Protein AF-A0A3B8UDR1-F1 (afdb_monomer_lite)

Secondary structure (DSSP, 8-state):
--THHHHHHHHHHHHHHHHTS----TT--S---TTGGGEEEE--SSHHHHHHHHHHHHHTT--TTSPPSEEEE-------------

pLDDT: mean 80.57, std 15.19, range [47.91, 97.31]

Sequence (86 aa):
MMPGGRRLLLALAGTVLLSGCGFTPLYGEAGVSGALSRIAVTTPDGRLGYRLREQLEDAFGRDGAQAPLYRLATEVEHKRRPLGRR

Radius of gyration: 23.84 Å; chains: 1; bounding box: 53×44×68 Å

Foldseek 3Di:
DDPVPVVVVVVVVVVVVVVPPPCQPPPDHDPLPVLLLQEQEAADDDDVRVVVRVVSNVVNVHDPVDHHPHYHYDDDDDDDDDPDDD

Structure (mmCIF, N/CA/C/O backbone):
data_AF-A0A3B8UDR1-F1
#
_entry.id   AF-A0A3B8UDR1-F1
#
loop_
_atom_site.group_PDB
_atom_site.id
_atom_site.type_symbol
_atom_site.label_atom_id
_atom_site.label_alt_id
_atom_site.label_comp_id
_atom_site.label_asym_id
_atom_site.label_entity_id
_atom_site.label_seq_id
_atom_site.pdbx_PDB_ins_code
_atom_site.Cartn_x
_atom_site.Cartn_y
_atom_site.Cartn_z
_atom_site.occupancy
_atom_site.B_iso_or_equiv
_atom_site.auth_seq_id
_atom_site.auth_comp_id
_atom_site.auth_asym_id
_atom_site.auth_atom_id
_atom_site.pdbx_PDB_model_num
ATOM 1 N N . MET A 1 1 ? 36.306 8.272 -48.727 1.00 47.91 1 MET A N 1
ATOM 2 C CA . MET A 1 1 ? 36.714 7.661 -47.442 1.00 47.91 1 MET A CA 1
ATOM 3 C C . MET A 1 1 ? 36.025 8.431 -46.314 1.00 47.91 1 MET A C 1
ATOM 5 O O . MET A 1 1 ? 36.522 9.470 -45.905 1.00 47.91 1 MET A O 1
ATOM 9 N N . MET A 1 2 ? 34.809 8.038 -45.917 1.00 54.03 2 MET A N 1
ATOM 10 C CA . MET A 1 2 ? 34.010 8.820 -44.961 1.00 54.03 2 MET A CA 1
ATOM 11 C C . MET A 1 2 ? 34.537 8.625 -43.526 1.00 54.03 2 MET A C 1
ATOM 13 O O . MET A 1 2 ? 34.508 7.499 -43.034 1.00 54.03 2 MET A O 1
ATOM 17 N N . PRO A 1 3 ? 34.961 9.680 -42.804 1.00 55.41 3 PRO A N 1
ATOM 18 C CA . PRO A 1 3 ? 35.461 9.583 -41.425 1.00 55.41 3 PRO A CA 1
ATOM 19 C C . PRO A 1 3 ? 34.330 9.397 -40.385 1.00 55.41 3 PRO A C 1
ATOM 21 O O . PRO A 1 3 ? 34.479 9.757 -39.216 1.00 55.41 3 PRO A O 1
ATOM 24 N N . GLY A 1 4 ? 33.174 8.872 -40.809 1.00 61.53 4 GLY A N 1
ATOM 25 C CA . GLY A 1 4 ? 31.931 8.840 -40.034 1.00 61.53 4 GLY A CA 1
ATOM 26 C C . GLY A 1 4 ? 31.812 7.667 -39.061 1.00 61.53 4 GLY A C 1
ATOM 27 O O . GLY A 1 4 ? 31.189 7.817 -38.015 1.00 61.53 4 GLY A O 1
ATOM 28 N N . GLY A 1 5 ? 32.453 6.526 -39.343 1.00 70.50 5 GLY A N 1
ATOM 29 C CA . GLY A 1 5 ? 32.281 5.303 -38.542 1.00 70.50 5 GLY A CA 1
ATOM 30 C C . GLY A 1 5 ? 32.773 5.438 -37.098 1.00 70.50 5 GLY A C 1
ATOM 31 O O . GLY A 1 5 ? 32.092 5.032 -36.163 1.00 70.50 5 GLY A O 1
ATOM 32 N N . ARG A 1 6 ? 33.920 6.099 -36.889 1.00 72.25 6 ARG A N 1
ATOM 33 C CA . ARG A 1 6 ? 34.486 6.294 -35.543 1.00 72.25 6 ARG A CA 1
ATOM 34 C C . ARG A 1 6 ? 33.668 7.271 -34.694 1.00 72.25 6 ARG A C 1
ATOM 36 O O . ARG A 1 6 ? 33.547 7.078 -33.491 1.00 72.25 6 ARG A O 1
ATOM 43 N N . ARG A 1 7 ? 33.081 8.294 -35.325 1.00 73.00 7 ARG A N 1
ATOM 44 C CA . ARG A 1 7 ? 32.186 9.254 -34.657 1.00 73.00 7 ARG A CA 1
ATOM 45 C C . ARG A 1 7 ? 30.855 8.603 -34.280 1.00 73.00 7 ARG A C 1
ATOM 47 O O . ARG A 1 7 ? 30.356 8.852 -33.191 1.00 73.00 7 ARG A O 1
ATOM 54 N N . LEU A 1 8 ? 30.332 7.732 -35.144 1.00 75.44 8 LEU A N 1
ATOM 55 C CA . LEU A 1 8 ? 29.107 6.973 -34.891 1.00 75.44 8 LEU A CA 1
ATOM 56 C C . LEU A 1 8 ? 29.267 6.002 -33.708 1.00 75.44 8 LEU A C 1
ATOM 58 O O . LEU A 1 8 ? 28.402 5.943 -32.842 1.00 75.44 8 LEU A O 1
ATOM 62 N N . LEU A 1 9 ? 30.401 5.296 -33.632 1.00 77.12 9 LEU A N 1
ATOM 63 C CA . LEU A 1 9 ? 30.709 4.373 -32.530 1.00 77.12 9 LEU A CA 1
ATOM 64 C C . LEU A 1 9 ? 30.843 5.090 -31.178 1.00 77.12 9 LEU A C 1
ATOM 66 O O . LEU A 1 9 ? 30.333 4.603 -30.173 1.00 77.12 9 LEU A O 1
ATOM 70 N N . LEU A 1 10 ? 31.479 6.266 -31.158 1.00 78.19 10 LEU A N 1
ATOM 71 C CA . LEU A 1 10 ? 31.582 7.102 -29.955 1.00 78.19 10 LEU A CA 1
ATOM 72 C C . LEU A 1 10 ? 30.214 7.627 -29.499 1.00 78.19 10 LEU A C 1
ATOM 74 O O . LEU A 1 10 ? 29.933 7.641 -28.302 1.00 78.19 10 LEU A O 1
ATOM 78 N N . ALA A 1 11 ? 29.350 8.016 -30.441 1.00 77.06 11 ALA A N 1
ATOM 79 C CA . ALA A 1 11 ? 27.991 8.448 -30.132 1.00 77.06 11 ALA A CA 1
ATOM 80 C C . ALA A 1 11 ? 27.149 7.304 -29.539 1.00 77.06 11 ALA A C 1
ATOM 82 O O . ALA A 1 11 ? 26.471 7.506 -28.534 1.00 77.06 11 ALA A O 1
ATOM 83 N N . LEU A 1 12 ? 27.245 6.091 -30.098 1.00 73.00 12 LEU A N 1
ATOM 84 C CA . LEU A 1 12 ? 26.532 4.919 -29.580 1.00 73.00 12 LEU A CA 1
ATOM 85 C C . LEU A 1 12 ? 26.998 4.544 -28.165 1.00 73.00 12 LEU A C 1
ATOM 87 O O . LEU A 1 12 ? 26.172 4.319 -27.281 1.00 73.00 12 LEU A O 1
ATOM 91 N N . ALA A 1 13 ? 28.314 4.539 -27.927 1.00 72.69 13 ALA A N 1
ATOM 92 C CA . ALA A 1 13 ? 28.890 4.243 -26.616 1.00 72.69 13 ALA A CA 1
ATOM 93 C C . ALA A 1 13 ? 28.433 5.242 -25.536 1.00 72.69 13 ALA A C 1
ATOM 95 O O . ALA A 1 13 ? 28.156 4.842 -24.406 1.00 72.69 13 ALA A O 1
ATOM 96 N N . GLY A 1 14 ? 28.273 6.523 -25.890 1.00 68.94 14 GLY A N 1
ATOM 97 C CA . GLY A 1 14 ? 27.743 7.544 -24.982 1.00 68.94 14 GLY A CA 1
ATOM 98 C C . GLY A 1 14 ? 26.314 7.254 -24.507 1.00 68.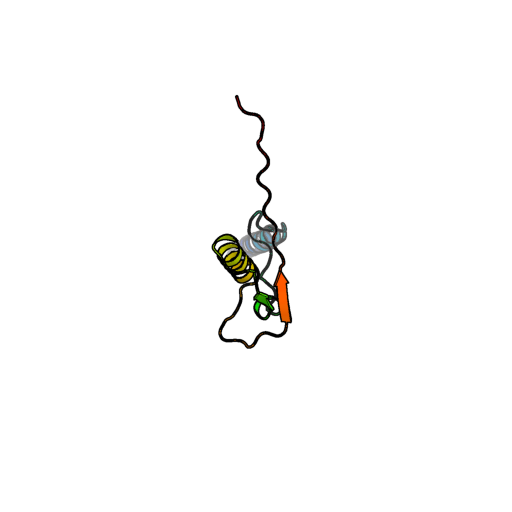94 14 GLY A C 1
ATOM 99 O O . GLY A 1 14 ? 26.020 7.405 -23.325 1.00 68.94 14 GLY A O 1
ATOM 100 N N . THR A 1 15 ? 25.433 6.770 -25.390 1.00 66.19 15 THR A N 1
ATOM 101 C CA . THR A 1 15 ? 24.032 6.466 -25.027 1.00 66.19 15 THR A CA 1
ATOM 102 C C . THR A 1 15 ? 23.908 5.304 -24.037 1.00 66.19 15 THR A C 1
ATOM 104 O O . THR A 1 15 ? 23.062 5.340 -23.141 1.00 66.19 15 THR A O 1
ATOM 107 N N . VAL A 1 16 ? 24.799 4.311 -24.129 1.00 67.06 16 VAL A N 1
ATOM 108 C CA . VAL A 1 16 ? 24.846 3.172 -23.198 1.00 67.06 16 VAL A CA 1
ATOM 109 C C . VAL A 1 16 ? 25.339 3.618 -21.819 1.00 67.06 16 VAL A C 1
ATOM 111 O O . VAL A 1 16 ? 24.778 3.193 -20.812 1.00 67.06 16 VAL A O 1
ATOM 114 N N . LEU A 1 17 ? 26.319 4.531 -21.757 1.00 63.41 17 LEU A N 1
ATOM 115 C CA . LEU A 1 17 ? 26.778 5.099 -20.485 1.00 63.41 17 LEU A CA 1
ATOM 116 C C . LEU A 1 17 ? 25.705 5.962 -19.798 1.00 63.41 17 LEU A C 1
ATOM 118 O O . LEU A 1 17 ? 25.584 5.896 -18.579 1.00 63.41 17 LEU A O 1
ATOM 122 N N . LEU A 1 18 ? 24.899 6.726 -20.547 1.00 61.00 18 LEU A N 1
ATOM 123 C CA . LEU A 1 18 ? 23.804 7.522 -19.964 1.00 61.00 18 LEU A CA 1
ATOM 124 C C . LEU A 1 18 ? 22.649 6.651 -19.444 1.00 61.00 18 LEU A C 1
ATOM 126 O O . LEU A 1 18 ? 22.034 6.984 -18.434 1.00 61.00 18 LEU A O 1
ATOM 130 N N . SER A 1 19 ? 22.380 5.519 -20.100 1.00 58.72 19 SER A N 1
ATOM 131 C CA . SER A 1 19 ? 21.361 4.550 -19.664 1.00 58.72 19 SER A CA 1
ATOM 132 C C . SER A 1 19 ? 21.772 3.778 -18.397 1.00 58.72 19 SER A C 1
ATOM 134 O O . SER A 1 19 ? 20.938 3.128 -17.774 1.00 58.72 19 SER A O 1
ATOM 136 N N . GLY A 1 20 ? 23.054 3.844 -18.010 1.00 55.19 20 GLY A N 1
ATOM 137 C CA . GLY A 1 20 ? 23.637 3.128 -16.872 1.00 55.19 20 GLY A CA 1
ATOM 138 C C . GLY A 1 20 ? 23.713 3.917 -15.560 1.00 55.19 20 GLY A C 1
ATOM 139 O O . GLY A 1 20 ? 24.124 3.353 -14.550 1.00 55.19 20 GLY A O 1
ATOM 140 N N . CYS A 1 21 ? 23.315 5.194 -15.525 1.00 61.31 21 CYS A N 1
ATOM 141 C CA . CYS A 1 21 ? 23.403 6.020 -14.311 1.00 61.31 21 CYS A CA 1
ATOM 142 C C . CYS A 1 21 ? 22.349 5.702 -13.229 1.00 61.31 21 CYS A C 1
ATOM 144 O O . CYS A 1 21 ? 22.305 6.407 -12.225 1.00 61.31 21 CYS A O 1
ATOM 146 N N . GLY A 1 22 ? 21.518 4.665 -13.401 1.00 58.56 22 GLY A N 1
ATOM 147 C CA . GLY A 1 22 ? 20.602 4.211 -12.350 1.00 58.56 22 GLY A CA 1
ATOM 148 C C . GLY A 1 22 ? 19.541 5.252 -12.000 1.00 58.56 22 GLY A C 1
ATOM 149 O O . GLY A 1 22 ? 19.356 5.585 -10.833 1.00 58.56 22 GLY A O 1
ATOM 150 N N . PHE A 1 23 ? 18.866 5.805 -13.013 1.00 59.56 23 PHE A N 1
ATOM 151 C CA . PHE A 1 23 ? 17.719 6.675 -12.778 1.00 59.56 23 PHE A CA 1
ATOM 152 C C . PHE A 1 23 ? 16.566 5.845 -12.198 1.00 59.56 23 PHE A C 1
ATOM 154 O O . PHE A 1 23 ? 15.741 5.300 -12.927 1.00 59.56 23 PHE A O 1
ATOM 161 N N . THR A 1 24 ? 16.543 5.733 -10.873 1.00 61.47 24 THR A N 1
ATOM 162 C CA . THR A 1 24 ? 15.392 5.273 -10.103 1.00 61.47 24 THR A CA 1
ATOM 163 C C . THR A 1 24 ? 14.483 6.483 -9.906 1.00 61.47 24 THR A C 1
ATOM 165 O O . THR A 1 24 ? 14.900 7.449 -9.257 1.00 61.47 24 THR A O 1
ATOM 168 N N . PRO A 1 25 ? 13.277 6.508 -10.496 1.00 59.62 25 PRO A N 1
ATOM 169 C CA . PRO A 1 25 ? 12.401 7.660 -10.370 1.00 59.62 25 PRO A CA 1
ATOM 170 C C . PRO A 1 25 ? 12.095 7.914 -8.893 1.00 59.62 25 PRO A C 1
ATOM 172 O O . PRO A 1 25 ? 11.636 7.025 -8.183 1.00 59.62 25 PRO A O 1
ATOM 175 N N . LEU A 1 26 ? 12.302 9.151 -8.437 1.00 57.88 26 LEU A N 1
ATOM 176 C CA . LEU A 1 26 ? 12.102 9.526 -7.032 1.00 57.88 26 LEU A CA 1
ATOM 177 C C . LEU A 1 26 ? 10.646 9.327 -6.558 1.00 57.88 26 LEU A C 1
ATOM 179 O O . LEU A 1 26 ? 10.406 9.165 -5.367 1.00 57.88 26 LEU A O 1
ATOM 183 N N . TYR A 1 27 ? 9.689 9.305 -7.496 1.00 60.09 27 TYR A N 1
ATOM 184 C CA . TYR A 1 27 ? 8.253 9.106 -7.247 1.00 60.09 27 TYR A CA 1
ATOM 185 C C . TYR A 1 27 ? 7.649 7.920 -8.014 1.00 60.09 27 TYR A C 1
ATOM 187 O O . TYR A 1 27 ? 6.431 7.815 -8.123 1.00 60.09 27 TYR A O 1
ATOM 195 N N . GLY A 1 28 ? 8.478 7.045 -8.579 1.00 53.81 28 GLY A N 1
ATOM 196 C CA . GLY A 1 28 ? 8.011 5.925 -9.390 1.00 53.81 28 GLY A CA 1
ATOM 197 C C . GLY A 1 28 ? 8.991 4.775 -9.296 1.00 53.81 28 GLY A C 1
ATOM 198 O O . GLY A 1 28 ? 9.860 4.627 -10.144 1.00 53.81 28 GLY A O 1
ATOM 199 N N . GLU A 1 29 ? 8.880 3.968 -8.252 1.00 59.41 29 GLU A N 1
ATOM 200 C CA . GLU A 1 29 ? 9.655 2.737 -8.186 1.00 59.41 29 GLU A CA 1
ATOM 201 C C . GLU A 1 29 ? 9.086 1.716 -9.175 1.00 59.41 29 GLU A C 1
ATOM 203 O O . GLU A 1 29 ? 7.887 1.438 -9.201 1.00 59.41 29 GLU A O 1
ATOM 208 N N . ALA A 1 30 ? 10.006 1.249 -10.022 1.00 56.72 30 ALA A N 1
ATOM 209 C CA . ALA A 1 30 ? 10.133 -0.088 -10.576 1.00 56.72 30 ALA A CA 1
ATOM 210 C C . ALA A 1 30 ? 8.846 -0.916 -10.617 1.00 56.72 30 ALA A C 1
ATOM 212 O O . ALA A 1 30 ? 8.356 -1.370 -9.587 1.00 56.72 30 ALA A O 1
ATOM 213 N N . GLY A 1 31 ? 8.367 -1.140 -11.848 1.00 55.03 31 GLY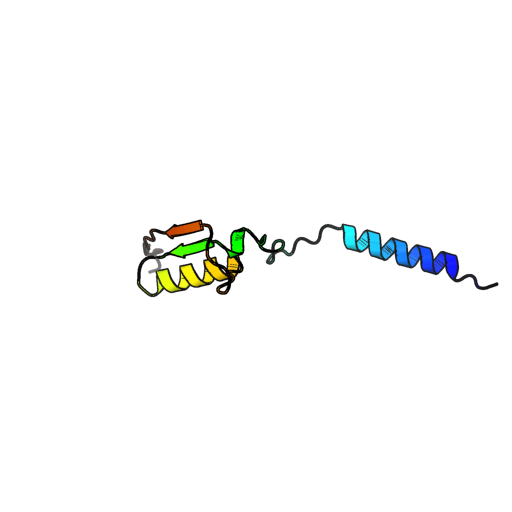 A N 1
ATOM 214 C CA . GLY A 1 31 ? 7.184 -1.915 -12.205 1.00 55.03 31 GLY A CA 1
ATOM 215 C C . GLY A 1 31 ? 6.713 -2.847 -11.103 1.00 55.03 31 GLY A C 1
ATOM 216 O O . GLY A 1 31 ? 7.378 -3.840 -10.806 1.00 55.03 31 GLY A O 1
ATOM 217 N N . VAL A 1 32 ? 5.562 -2.497 -10.526 1.00 58.47 32 VAL A N 1
ATOM 218 C CA . VAL A 1 32 ? 4.728 -3.380 -9.720 1.00 58.47 32 VAL A CA 1
ATOM 219 C C . VAL A 1 32 ? 4.869 -4.785 -10.288 1.00 58.47 32 VAL A C 1
ATOM 221 O O . VAL A 1 32 ? 4.404 -5.068 -11.394 1.00 58.47 32 VAL A O 1
ATOM 224 N N . SER A 1 33 ? 5.604 -5.646 -9.581 1.00 64.06 33 SER A N 1
ATOM 225 C CA . SER A 1 33 ? 5.804 -7.007 -10.061 1.00 64.06 33 SER A CA 1
ATOM 226 C C . SER A 1 33 ? 4.419 -7.614 -10.289 1.00 64.06 33 SER A C 1
ATOM 228 O O . SER A 1 33 ? 3.533 -7.437 -9.452 1.00 64.06 33 SER A O 1
ATOM 230 N N . GLY A 1 34 ? 4.197 -8.320 -11.402 1.00 70.88 34 GLY A N 1
ATOM 231 C CA . GLY A 1 34 ? 2.882 -8.909 -11.708 1.00 70.88 34 GLY A CA 1
ATOM 232 C C . GLY A 1 34 ? 2.342 -9.844 -10.611 1.00 70.88 34 GLY A C 1
ATOM 233 O O . GLY A 1 34 ? 1.181 -10.232 -10.637 1.00 70.88 34 GLY A O 1
ATOM 234 N N . ALA A 1 35 ? 3.166 -10.195 -9.619 1.00 80.19 35 ALA A N 1
ATOM 235 C CA . ALA A 1 35 ? 2.738 -10.869 -8.403 1.00 80.19 35 ALA A CA 1
ATOM 236 C C . ALA A 1 35 ? 1.840 -9.995 -7.500 1.00 80.19 35 ALA A C 1
ATOM 238 O O . ALA A 1 35 ? 0.875 -10.508 -6.932 1.00 80.19 35 ALA A O 1
ATOM 239 N N . LEU A 1 36 ? 2.120 -8.691 -7.376 1.00 88.50 36 LEU A N 1
ATOM 240 C CA . LEU A 1 36 ? 1.365 -7.769 -6.517 1.00 88.50 36 LEU A CA 1
ATOM 241 C C . LEU A 1 36 ? -0.011 -7.423 -7.100 1.00 88.50 36 LEU A C 1
ATOM 243 O O . LEU A 1 36 ? -0.968 -7.264 -6.343 1.00 88.50 36 LEU A O 1
ATOM 247 N N . SER A 1 37 ? -0.157 -7.430 -8.429 1.00 91.88 37 SER A N 1
ATOM 248 C CA . SER A 1 37 ? -1.433 -7.131 -9.100 1.00 91.88 37 SER A CA 1
ATOM 249 C C . SER A 1 37 ? -2.552 -8.120 -8.774 1.00 91.88 37 SER A C 1
ATOM 251 O O . SER A 1 37 ? -3.723 -7.825 -9.018 1.00 91.88 37 SER A O 1
ATOM 253 N N . ARG A 1 38 ? -2.222 -9.284 -8.195 1.00 93.75 38 ARG A N 1
ATOM 254 C CA . ARG A 1 38 ? -3.171 -10.320 -7.757 1.00 93.75 38 ARG A CA 1
ATOM 255 C C . ARG A 1 38 ? -3.464 -10.286 -6.252 1.00 93.75 38 ARG A C 1
ATOM 257 O O . ARG A 1 38 ? -4.005 -11.258 -5.723 1.00 93.75 38 ARG A O 1
ATOM 264 N N . ILE A 1 39 ? -3.138 -9.196 -5.558 1.00 94.31 39 ILE A N 1
ATOM 265 C CA . ILE A 1 39 ? -3.499 -8.985 -4.151 1.00 94.31 39 ILE A CA 1
ATOM 266 C C . ILE A 1 39 ? -4.809 -8.198 -4.084 1.00 94.31 39 ILE A C 1
ATOM 268 O O . ILE A 1 39 ? -4.853 -7.032 -4.454 1.00 94.31 39 ILE A O 1
ATOM 272 N N . ALA A 1 40 ? -5.881 -8.820 -3.591 1.00 95.3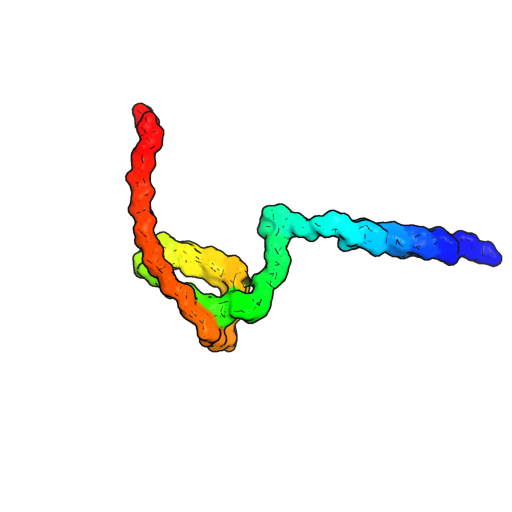8 40 ALA A N 1
ATOM 273 C CA . ALA A 1 40 ? -7.129 -8.112 -3.301 1.00 95.38 40 ALA A CA 1
ATOM 274 C C . ALA A 1 40 ? -7.061 -7.440 -1.924 1.00 95.38 40 ALA A C 1
ATOM 276 O O . ALA A 1 40 ? -6.681 -8.083 -0.942 1.00 95.38 40 ALA A O 1
ATOM 277 N N . VAL A 1 41 ? -7.473 -6.176 -1.831 1.00 96.94 41 VAL A N 1
ATOM 278 C CA . VAL A 1 41 ? -7.433 -5.408 -0.581 1.00 96.94 41 VAL A CA 1
ATOM 279 C C . VAL A 1 41 ? -8.830 -5.341 0.037 1.00 96.94 41 VAL A C 1
ATOM 281 O O . VAL A 1 41 ? -9.812 -5.020 -0.626 1.00 96.94 41 VAL A O 1
ATOM 284 N N . THR A 1 42 ? -8.939 -5.661 1.324 1.00 97.31 42 THR A N 1
ATOM 285 C CA . THR A 1 42 ? -10.177 -5.573 2.106 1.00 97.31 42 THR A CA 1
ATOM 286 C C . THR A 1 42 ? -9.974 -4.589 3.248 1.00 97.31 42 THR A C 1
ATOM 288 O O . THR A 1 42 ? -9.107 -4.784 4.098 1.00 97.31 42 THR A O 1
ATOM 291 N N . THR A 1 43 ? -10.784 -3.536 3.268 1.00 97.06 43 THR A N 1
ATOM 292 C CA . THR A 1 43 ? -10.729 -2.460 4.265 1.00 97.06 43 THR A CA 1
ATOM 293 C C . THR A 1 43 ? -12.046 -2.361 5.030 1.00 97.06 43 THR A C 1
ATOM 295 O O . THR A 1 43 ? -13.069 -2.782 4.489 1.00 97.06 43 THR A O 1
ATOM 298 N N . PRO A 1 44 ? -12.070 -1.746 6.228 1.00 94.9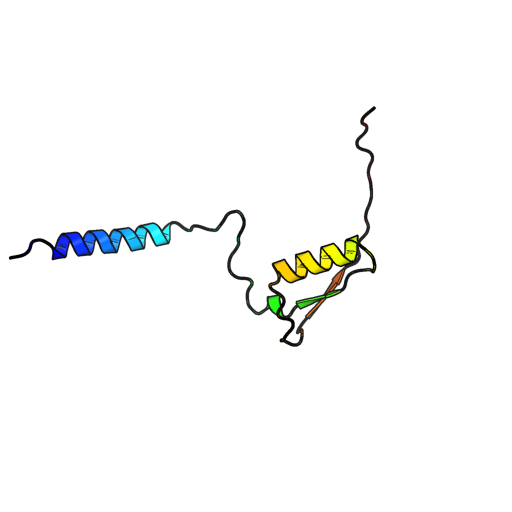4 44 PRO A N 1
ATOM 299 C CA . PRO A 1 44 ? -13.319 -1.432 6.914 1.00 94.94 44 PRO A CA 1
ATOM 300 C C . PRO A 1 44 ? -14.207 -0.519 6.060 1.00 94.94 44 PRO A C 1
ATOM 302 O O . PRO A 1 44 ? -13.701 0.258 5.242 1.00 94.94 44 PRO A O 1
ATOM 305 N N . ASP A 1 45 ? -15.520 -0.574 6.269 1.00 92.44 45 ASP A N 1
ATOM 306 C CA . ASP A 1 45 ? -16.462 0.277 5.545 1.00 92.44 45 ASP A CA 1
ATOM 307 C C . ASP A 1 45 ? -16.267 1.771 5.855 1.00 92.44 45 ASP A C 1
ATOM 309 O O . ASP A 1 45 ? -15.822 2.182 6.929 1.00 92.44 45 ASP A O 1
ATOM 313 N N . GLY A 1 46 ? -16.638 2.613 4.891 1.00 93.19 46 GLY A N 1
ATOM 314 C CA . GLY A 1 46 ? -16.611 4.068 5.017 1.00 93.19 46 GLY A CA 1
ATOM 315 C C . GLY A 1 46 ? -15.535 4.752 4.176 1.00 93.19 46 GLY A C 1
ATOM 316 O O . GLY A 1 46 ? -14.763 4.138 3.442 1.00 93.19 46 GLY A O 1
ATOM 317 N N . ARG A 1 47 ? -15.501 6.088 4.257 1.00 93.75 47 ARG A N 1
ATOM 318 C CA . ARG A 1 47 ? -14.704 6.932 3.347 1.00 93.75 47 ARG A CA 1
ATOM 319 C C . ARG A 1 47 ? -13.202 6.664 3.431 1.00 93.75 47 ARG A C 1
ATOM 321 O O . ARG A 1 47 ? -12.534 6.657 2.400 1.00 93.75 47 ARG A O 1
ATOM 328 N N . LEU A 1 48 ? -12.678 6.499 4.647 1.00 94.12 48 LEU A N 1
ATOM 329 C CA . LEU A 1 48 ? -11.253 6.254 4.866 1.00 94.12 48 LEU A CA 1
ATOM 330 C C . LEU A 1 48 ? -10.846 4.890 4.308 1.00 94.12 48 LEU A C 1
ATOM 332 O O . LEU A 1 48 ? -9.883 4.823 3.552 1.00 94.12 48 LEU A O 1
ATOM 336 N N . GLY A 1 49 ? -11.612 3.843 4.626 1.00 95.81 49 GLY A N 1
ATOM 337 C CA . GLY A 1 49 ? -11.371 2.499 4.108 1.00 95.81 49 GLY A CA 1
ATOM 338 C C . GLY A 1 49 ? -11.423 2.459 2.584 1.00 95.81 49 GLY A C 1
ATOM 339 O O . GLY A 1 49 ? -10.467 2.013 1.963 1.00 95.81 49 GLY A O 1
ATOM 340 N N . TYR A 1 50 ? -12.451 3.059 1.972 1.00 95.94 50 TYR A N 1
ATOM 341 C CA . TYR A 1 50 ? -12.539 3.176 0.513 1.00 95.94 50 TYR A CA 1
ATOM 342 C C . TYR A 1 50 ? -11.288 3.825 -0.092 1.00 95.94 50 TYR A C 1
ATOM 344 O O . TYR A 1 50 ? -10.700 3.282 -1.019 1.00 95.94 50 TYR A O 1
ATOM 352 N N . ARG A 1 51 ? -10.854 4.977 0.437 1.00 96.62 51 ARG A N 1
ATOM 353 C CA . ARG A 1 51 ? -9.673 5.680 -0.086 1.00 96.62 51 ARG A CA 1
ATOM 354 C C . ARG A 1 51 ? -8.391 4.882 0.106 1.00 96.62 51 ARG A C 1
ATOM 356 O O . ARG A 1 51 ? -7.561 4.880 -0.794 1.00 96.62 51 ARG A O 1
ATOM 363 N N . LEU A 1 52 ? -8.242 4.213 1.245 1.00 97.00 52 LEU A N 1
ATOM 364 C CA . LEU A 1 52 ? -7.095 3.353 1.505 1.00 97.00 52 LEU A CA 1
ATOM 365 C C . LEU A 1 52 ? -7.048 2.186 0.514 1.00 97.00 52 LEU A C 1
ATOM 367 O O . LEU A 1 52 ? -5.997 1.936 -0.066 1.00 97.00 52 LEU A O 1
ATOM 371 N N . ARG A 1 53 ? -8.186 1.517 0.287 1.00 96.88 53 ARG A N 1
ATOM 372 C CA . ARG A 1 53 ? -8.302 0.426 -0.685 1.00 96.88 53 ARG A CA 1
ATOM 373 C C . ARG A 1 53 ? -7.883 0.888 -2.076 1.00 96.88 53 ARG A C 1
ATOM 375 O O . ARG A 1 53 ? -7.002 0.274 -2.656 1.00 96.88 53 ARG A O 1
ATOM 382 N N . GLU A 1 54 ? -8.451 1.991 -2.564 1.00 96.06 54 GLU A N 1
ATOM 383 C CA . GLU A 1 54 ? -8.138 2.529 -3.896 1.00 96.06 54 GLU A CA 1
ATOM 384 C C . GLU A 1 54 ? -6.646 2.842 -4.063 1.00 96.06 54 GLU A C 1
ATOM 386 O O . GLU A 1 54 ? -6.053 2.487 -5.072 1.00 96.06 54 GLU A O 1
ATOM 391 N N . GLN A 1 55 ? -6.019 3.487 -3.074 1.00 95.44 55 GLN A N 1
ATOM 392 C CA . GLN A 1 55 ? -4.594 3.827 -3.152 1.00 95.44 55 GLN A CA 1
ATOM 393 C C . GLN A 1 55 ? -3.690 2.594 -3.090 1.00 95.44 55 GLN A C 1
ATOM 395 O O . GLN A 1 55 ? -2.671 2.554 -3.772 1.00 95.44 55 GLN A O 1
ATOM 400 N N . LEU A 1 56 ? -4.053 1.584 -2.295 1.00 94.69 56 LEU A N 1
ATOM 401 C CA . LEU A 1 56 ? -3.305 0.329 -2.244 1.00 94.69 56 LEU A CA 1
ATOM 402 C C . LEU A 1 56 ? -3.472 -0.479 -3.531 1.00 94.69 56 LEU A C 1
ATOM 404 O O . LEU A 1 56 ? -2.497 -1.030 -4.023 1.00 94.69 56 LEU A O 1
ATOM 408 N N . GLU A 1 57 ? -4.677 -0.542 -4.094 1.00 94.00 57 GLU A N 1
ATOM 409 C CA . GLU A 1 57 ? -4.927 -1.244 -5.355 1.00 94.00 57 GLU A CA 1
ATOM 410 C C . GLU A 1 57 ? -4.217 -0.574 -6.537 1.00 94.00 57 GLU A C 1
ATOM 412 O O . GLU A 1 57 ? -3.663 -1.285 -7.374 1.00 94.00 57 GLU A O 1
ATOM 417 N N . ASP A 1 58 ? -4.155 0.760 -6.570 1.00 91.81 58 ASP A N 1
ATOM 418 C CA . ASP A 1 58 ? -3.370 1.524 -7.548 1.00 91.81 58 ASP A CA 1
ATOM 419 C C . ASP A 1 58 ? -1.863 1.260 -7.384 1.00 91.81 58 ASP A C 1
ATOM 421 O O . ASP A 1 58 ? -1.183 0.877 -8.336 1.00 91.81 58 ASP A O 1
ATOM 425 N N . ALA A 1 59 ? -1.353 1.328 -6.149 1.00 88.88 59 ALA A N 1
ATOM 426 C CA . ALA A 1 59 ? 0.044 1.019 -5.842 1.00 88.88 59 ALA A CA 1
ATOM 427 C C . ALA A 1 59 ? 0.422 -0.440 -6.158 1.00 88.88 59 ALA A C 1
ATOM 429 O O . ALA A 1 59 ? 1.562 -0.724 -6.519 1.00 88.88 59 ALA A O 1
ATOM 430 N N . PHE A 1 60 ? -0.521 -1.376 -6.031 1.00 90.75 60 PHE A N 1
ATOM 431 C CA . PHE A 1 60 ? -0.344 -2.779 -6.407 1.00 90.75 60 PHE A CA 1
ATOM 432 C C . PHE A 1 60 ? -0.636 -3.052 -7.878 1.00 90.75 60 PHE A C 1
ATOM 434 O O . PHE A 1 60 ? -0.528 -4.208 -8.284 1.00 90.75 60 PHE A O 1
ATOM 441 N N . GLY A 1 61 ? -1.031 -2.051 -8.671 1.00 90.56 61 GLY A N 1
ATOM 442 C CA . GLY A 1 61 ? -1.432 -2.234 -10.064 1.00 90.56 61 GLY A CA 1
ATOM 443 C C . GLY A 1 61 ? -2.476 -3.342 -10.230 1.00 90.56 61 GLY A C 1
ATOM 444 O O . GLY A 1 61 ? -2.314 -4.209 -11.089 1.00 90.56 61 GLY A O 1
ATOM 445 N N . ARG A 1 62 ? -3.490 -3.383 -9.351 1.00 91.06 62 ARG A N 1
ATOM 446 C CA . ARG A 1 62 ? -4.488 -4.461 -9.278 1.00 91.06 62 ARG A CA 1
ATOM 447 C C . ARG A 1 62 ? -5.139 -4.693 -10.644 1.00 91.06 62 ARG A C 1
ATOM 449 O O . ARG A 1 62 ? -5.834 -3.828 -11.167 1.00 91.06 62 ARG A O 1
ATOM 456 N N . ASP A 1 63 ? -5.006 -5.911 -11.164 1.00 88.94 63 ASP A N 1
ATOM 457 C CA . ASP A 1 63 ? -5.711 -6.334 -12.376 1.00 88.94 63 ASP A CA 1
ATOM 458 C C . ASP A 1 63 ? -7.038 -7.016 -12.011 1.00 88.94 63 ASP A C 1
ATOM 460 O O . ASP A 1 63 ? -7.074 -8.178 -11.589 1.00 88.94 63 ASP A O 1
ATOM 464 N N . GLY A 1 64 ? -8.142 -6.281 -12.164 1.00 86.88 64 GLY A N 1
ATOM 465 C CA . GLY A 1 64 ? -9.496 -6.773 -11.901 1.00 86.88 64 GLY A CA 1
ATOM 466 C C . GLY A 1 64 ? -9.942 -7.930 -12.805 1.00 86.88 64 GLY A C 1
ATOM 467 O O . GLY A 1 64 ? -10.870 -8.647 -12.435 1.00 86.88 64 GLY A O 1
ATOM 468 N N . ALA A 1 65 ? -9.277 -8.159 -13.943 1.00 91.19 65 ALA A N 1
ATOM 469 C CA . ALA A 1 65 ? -9.553 -9.299 -14.817 1.00 91.19 65 ALA A CA 1
ATOM 470 C C . ALA A 1 65 ? -8.934 -10.607 -14.291 1.00 91.19 65 ALA A C 1
ATOM 472 O O . ALA A 1 65 ? -9.347 -11.696 -14.691 1.00 91.19 65 ALA A O 1
ATOM 473 N N . GLN A 1 66 ? -7.963 -10.520 -13.378 1.00 90.38 66 GLN A N 1
ATOM 474 C CA . GLN A 1 66 ? -7.279 -11.673 -12.797 1.00 90.38 66 GLN A CA 1
ATOM 475 C C . GLN A 1 66 ? -7.845 -12.016 -11.416 1.00 90.38 66 GLN A C 1
ATOM 477 O O . GLN A 1 66 ? -7.988 -11.161 -10.530 1.00 90.38 66 GLN A O 1
ATOM 482 N N . ALA A 1 67 ? -8.099 -13.309 -11.196 1.00 93.25 67 ALA A N 1
ATOM 483 C CA . ALA A 1 67 ? -8.498 -13.813 -9.887 1.00 93.25 67 ALA A CA 1
ATOM 484 C C . ALA A 1 67 ? -7.394 -13.527 -8.847 1.00 93.25 67 ALA A C 1
ATOM 486 O O . ALA A 1 67 ? -6.216 -13.762 -9.136 1.00 93.25 67 ALA A O 1
ATOM 487 N N . PRO A 1 68 ? -7.720 -13.052 -7.635 1.00 93.50 68 PRO A N 1
ATOM 488 C CA . PRO A 1 68 ? -6.708 -12.767 -6.624 1.00 93.50 68 PRO A CA 1
ATOM 489 C C . PRO A 1 68 ? -6.036 -14.052 -6.115 1.00 93.50 68 PRO A C 1
ATOM 491 O O . PRO A 1 68 ? -6.691 -15.081 -5.965 1.00 93.50 68 PRO A O 1
ATOM 494 N N . LEU A 1 69 ? -4.728 -13.990 -5.848 1.00 95.00 69 LEU A N 1
ATOM 495 C CA . LEU A 1 69 ? -3.972 -15.056 -5.166 1.00 95.00 69 LEU A CA 1
ATOM 496 C C . LEU A 1 69 ? -3.945 -14.854 -3.659 1.00 95.00 69 LEU A C 1
ATOM 498 O O . LEU A 1 69 ? -3.950 -15.816 -2.899 1.00 95.00 69 LEU A O 1
ATOM 502 N N . TYR A 1 70 ? -3.906 -13.593 -3.244 1.00 95.06 70 TYR A N 1
ATOM 503 C CA . TYR A 1 70 ? -3.773 -13.206 -1.853 1.00 95.06 70 TYR A CA 1
ATOM 504 C C . TYR A 1 70 ? -4.824 -12.163 -1.511 1.00 95.06 70 TYR A C 1
ATOM 506 O O . TYR A 1 70 ? -5.298 -11.416 -2.374 1.00 95.06 70 TYR A O 1
ATOM 514 N N . ARG A 1 71 ? -5.167 -12.104 -0.227 1.00 95.75 71 ARG A N 1
ATOM 515 C CA . ARG A 1 71 ? -6.024 -11.064 0.330 1.00 95.75 71 ARG A CA 1
ATOM 516 C C . ARG A 1 71 ? -5.271 -10.335 1.431 1.00 95.75 71 ARG A C 1
ATOM 518 O O . ARG A 1 71 ? -4.803 -10.967 2.373 1.00 95.75 71 ARG A O 1
ATOM 525 N N . LEU A 1 72 ? -5.205 -9.016 1.320 1.00 96.56 72 LEU A N 1
ATOM 526 C CA . LEU A 1 72 ? -4.734 -8.130 2.375 1.00 96.56 72 LEU A CA 1
ATOM 527 C C . LEU A 1 72 ? -5.953 -7.591 3.126 1.00 96.56 72 LEU A C 1
ATOM 529 O O . LEU A 1 72 ? -6.691 -6.772 2.585 1.00 96.56 72 LEU A O 1
ATOM 533 N N . ALA A 1 73 ? -6.175 -8.056 4.353 1.00 97.25 73 ALA A N 1
ATOM 534 C CA . ALA A 1 73 ? -7.189 -7.495 5.241 1.00 97.25 73 ALA A CA 1
ATOM 535 C C . ALA A 1 73 ? -6.550 -6.432 6.141 1.00 97.25 73 ALA A C 1
ATOM 537 O O . ALA A 1 73 ? -5.518 -6.688 6.758 1.00 97.25 73 ALA A O 1
ATOM 538 N N . THR A 1 74 ? -7.151 -5.246 6.210 1.00 95.31 74 THR A N 1
ATOM 539 C CA . THR A 1 74 ? -6.637 -4.135 7.020 1.00 95.31 74 THR A CA 1
ATOM 540 C C . THR A 1 74 ? -7.594 -3.795 8.152 1.00 95.31 74 THR A C 1
ATOM 542 O O . THR A 1 74 ? -8.797 -3.675 7.922 1.00 95.31 74 THR A O 1
ATOM 545 N N . GLU A 1 75 ? -7.051 -3.512 9.328 1.00 94.62 75 GLU A N 1
ATOM 546 C CA . GLU A 1 75 ? -7.757 -2.822 10.405 1.00 94.62 75 GLU A CA 1
ATOM 547 C C . GLU A 1 75 ? -7.236 -1.387 10.485 1.00 94.62 75 GLU A C 1
ATOM 549 O O . GLU A 1 75 ? -6.027 -1.154 10.442 1.00 94.62 75 GLU A O 1
ATOM 554 N N . VAL A 1 76 ? -8.141 -0.408 10.542 1.00 91.38 76 VAL A N 1
ATOM 555 C CA . VAL A 1 76 ? -7.776 1.010 10.455 1.00 91.38 76 VAL A CA 1
ATOM 556 C C . VAL A 1 76 ? -8.384 1.770 11.621 1.00 91.38 76 VAL A C 1
ATOM 558 O O . VAL A 1 76 ? -9.603 1.884 11.732 1.00 91.38 76 VAL A O 1
ATOM 561 N N . GLU A 1 7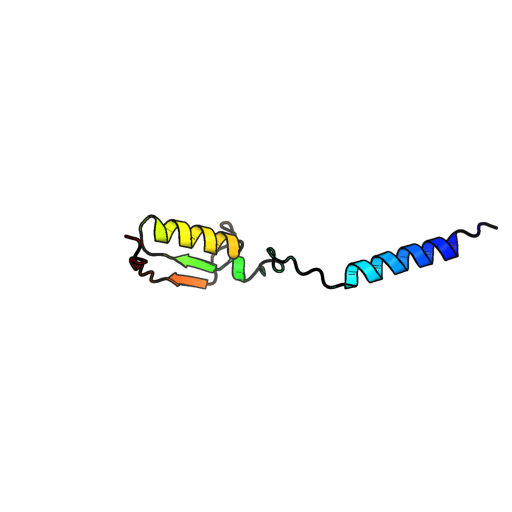7 ? -7.525 2.352 12.455 1.00 91.00 77 GLU A N 1
ATOM 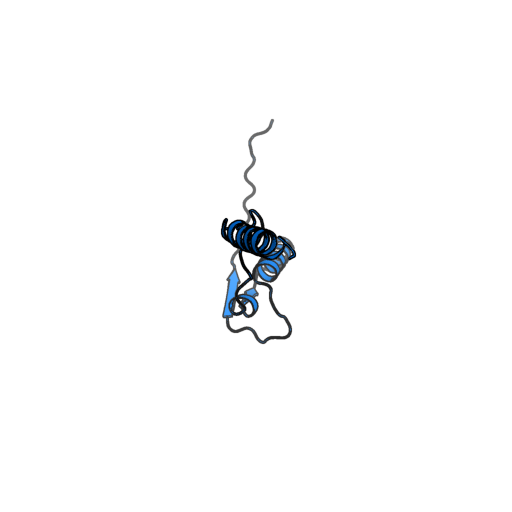562 C CA . GLU A 1 77 ? -7.912 3.262 13.530 1.00 91.00 77 GLU A CA 1
ATOM 563 C C . GLU A 1 77 ? -7.415 4.677 13.201 1.00 91.00 77 GLU A C 1
ATOM 565 O O . GLU A 1 77 ? -6.225 4.900 12.982 1.00 91.00 77 GLU A O 1
ATOM 570 N N . HIS A 1 78 ? -8.317 5.661 13.176 1.00 87.50 78 HIS A N 1
ATOM 571 C CA . HIS A 1 78 ? -7.951 7.058 12.940 1.00 87.50 78 HIS A CA 1
ATOM 572 C C . HIS A 1 78 ? -8.068 7.874 14.229 1.00 87.50 78 HIS A C 1
ATOM 574 O O . HIS A 1 78 ? -9.163 8.090 14.749 1.00 87.50 78 HIS A O 1
ATOM 580 N N . LYS A 1 79 ? -6.933 8.390 14.713 1.00 89.44 79 LYS A N 1
ATOM 581 C CA . LYS A 1 79 ? -6.870 9.298 15.864 1.00 89.44 79 LYS A CA 1
ATOM 582 C C . LYS A 1 79 ? -6.593 10.717 15.397 1.00 89.44 79 LYS A C 1
ATOM 584 O O . LYS A 1 79 ? -5.560 10.991 14.793 1.00 89.44 79 LYS A O 1
ATOM 589 N N . ARG A 1 80 ? -7.490 11.645 15.730 1.00 87.12 80 ARG A N 1
ATOM 590 C CA . ARG A 1 80 ? -7.235 13.080 15.566 1.00 87.12 80 ARG A CA 1
ATOM 591 C C . ARG A 1 80 ? -6.582 13.608 16.831 1.00 87.12 80 ARG A C 1
ATOM 593 O O . ARG A 1 80 ? -7.219 13.654 17.880 1.00 87.12 80 ARG A O 1
ATOM 600 N N . ARG A 1 81 ? -5.320 14.017 16.726 1.00 87.88 81 ARG A N 1
ATOM 601 C CA . ARG A 1 81 ? -4.612 14.685 17.817 1.00 87.88 81 ARG A CA 1
ATOM 602 C C . ARG A 1 81 ? -4.652 16.197 17.589 1.00 87.88 81 ARG A C 1
ATOM 604 O O . ARG A 1 81 ? -4.163 16.647 16.553 1.00 87.88 81 ARG A O 1
ATOM 611 N N . PRO A 1 82 ? -5.210 16.991 18.517 1.00 85.38 82 PRO A N 1
ATOM 612 C CA . PRO A 1 82 ? -5.124 18.439 18.414 1.00 85.38 82 PRO A CA 1
ATOM 613 C C . PRO A 1 82 ? -3.654 18.864 18.500 1.00 85.38 82 PRO A C 1
ATOM 615 O O . PRO A 1 82 ? -2.924 18.435 19.393 1.00 85.38 82 PRO A O 1
ATOM 618 N N . LEU A 1 83 ? -3.223 19.711 17.564 1.00 86.56 83 LEU A N 1
ATOM 619 C CA . LEU A 1 83 ? -1.839 20.195 17.471 1.00 86.56 83 LEU A CA 1
ATOM 620 C C . LEU A 1 83 ? -1.579 21.459 18.313 1.00 86.56 83 LEU A C 1
ATOM 622 O O . LEU A 1 83 ? -0.534 22.082 18.172 1.00 86.56 83 LEU A O 1
ATOM 626 N N . GLY A 1 84 ? -2.518 21.852 19.182 1.00 82.25 84 GLY A N 1
ATOM 627 C CA . GLY A 1 84 ? -2.314 22.947 20.136 1.00 82.25 84 GLY A CA 1
ATOM 628 C C . GLY A 1 84 ? -2.159 24.333 19.502 1.00 82.25 84 GLY A C 1
ATOM 629 O O . GLY A 1 84 ? -1.351 25.128 19.977 1.00 82.25 84 GLY A O 1
ATOM 630 N N . ARG A 1 85 ? -2.917 24.644 18.441 1.00 76.69 85 ARG A N 1
ATOM 631 C CA . ARG A 1 85 ? -3.013 26.024 17.937 1.00 76.69 85 ARG A CA 1
ATOM 632 C C . ARG A 1 85 ? -4.176 26.740 18.627 1.00 76.69 85 ARG A C 1
ATOM 634 O O . ARG A 1 85 ? -5.278 26.197 18.659 1.00 76.69 85 ARG A O 1
ATOM 641 N N . ARG A 1 86 ? -3.840 27.873 19.251 1.00 65.44 86 ARG A N 1
ATOM 642 C CA . ARG A 1 86 ? -4.721 28.766 20.017 1.00 65.44 86 ARG A CA 1
ATOM 643 C C . ARG A 1 86 ? -5.739 29.451 19.118 1.00 65.44 86 ARG A C 1
ATOM 645 O O . ARG A 1 86 ? -5.365 29.733 17.957 1.00 65.44 86 ARG A O 1
#